Protein AF-A0A8T6IRX0-F1 (afdb_monomer_lite)

Structure (mmCIF, N/CA/C/O backbone):
data_AF-A0A8T6IRX0-F1
#
_entry.id   AF-A0A8T6IRX0-F1
#
loop_
_atom_site.group_PDB
_atom_site.id
_atom_site.type_symbol
_atom_site.label_atom_id
_atom_site.label_alt_id
_atom_site.label_comp_id
_atom_site.label_asym_id
_atom_site.label_entity_id
_atom_site.label_seq_id
_atom_site.pdbx_PDB_ins_code
_atom_site.Cartn_x
_atom_site.Cartn_y
_atom_site.Cartn_z
_atom_site.occupancy
_atom_site.B_iso_or_equiv
_atom_site.auth_seq_id
_atom_site.auth_comp_id
_atom_site.auth_asym_id
_atom_site.auth_atom_id
_atom_site.pdbx_PDB_model_num
ATOM 1 N N . MET A 1 1 ? -17.047 0.964 21.265 1.00 57.09 1 MET A N 1
ATOM 2 C CA . MET A 1 1 ? -16.091 1.357 20.211 1.00 57.09 1 MET A CA 1
ATOM 3 C C . MET A 1 1 ? -14.755 0.777 20.632 1.00 57.09 1 MET A C 1
ATOM 5 O O . MET A 1 1 ? -14.315 1.088 21.731 1.00 57.09 1 MET A O 1
ATOM 9 N N . MET A 1 2 ? -14.219 -0.187 19.883 1.00 65.25 2 MET A N 1
ATOM 10 C CA . MET A 1 2 ? -12.923 -0.787 20.212 1.00 65.25 2 MET A CA 1
ATOM 11 C C . MET A 1 2 ? -11.870 0.224 19.775 1.00 65.25 2 MET A C 1
ATOM 13 O O . MET A 1 2 ? -11.817 0.543 18.595 1.00 65.25 2 MET A O 1
ATOM 17 N N . ASN A 1 3 ? -11.121 0.780 20.723 1.00 81.19 3 ASN A N 1
ATOM 18 C CA . ASN A 1 3 ? -10.011 1.669 20.415 1.00 81.19 3 ASN A CA 1
ATOM 19 C C . ASN A 1 3 ? -8.760 0.803 20.463 1.00 81.19 3 ASN A C 1
ATOM 21 O O . ASN A 1 3 ? -8.328 0.403 21.544 1.00 81.19 3 ASN A O 1
ATOM 25 N N . LEU A 1 4 ? -8.270 0.389 19.297 1.00 92.62 4 LEU A N 1
ATOM 26 C CA . LEU A 1 4 ? -7.078 -0.440 19.226 1.00 92.62 4 LEU A CA 1
ATOM 27 C C . LEU A 1 4 ? -5.844 0.446 19.392 1.00 92.62 4 LEU A C 1
ATOM 29 O O . LEU A 1 4 ? -5.643 1.386 18.621 1.00 92.62 4 LEU A O 1
ATOM 33 N N . HIS A 1 5 ? -5.019 0.111 20.377 1.00 95.31 5 HIS A N 1
ATOM 34 C CA . HIS A 1 5 ? -3.728 0.741 20.604 1.00 95.31 5 HIS A CA 1
ATOM 35 C C . HIS A 1 5 ? -2.606 -0.265 20.349 1.00 95.31 5 HIS A C 1
ATOM 37 O O . HIS A 1 5 ? -2.762 -1.469 20.575 1.00 95.31 5 HIS A O 1
ATOM 43 N N . ASP A 1 6 ? -1.476 0.224 19.848 1.00 95.50 6 ASP A N 1
ATOM 44 C CA . ASP A 1 6 ? -0.253 -0.573 19.806 1.00 95.50 6 ASP A CA 1
ATOM 45 C C . ASP A 1 6 ? 0.472 -0.584 21.166 1.00 95.50 6 ASP A C 1
ATOM 47 O O . ASP A 1 6 ? 0.016 0.002 22.142 1.00 95.50 6 ASP A O 1
ATOM 51 N N . LYS A 1 7 ? 1.634 -1.245 21.249 1.00 97.56 7 LYS A N 1
ATOM 52 C CA . LYS A 1 7 ? 2.415 -1.362 22.499 1.00 97.56 7 LYS A CA 1
ATOM 53 C C . LYS A 1 7 ? 2.967 -0.034 23.039 1.00 97.56 7 LYS A C 1
ATOM 55 O O . LYS A 1 7 ? 3.471 -0.010 24.156 1.00 97.56 7 LYS A O 1
ATOM 60 N N . TYR A 1 8 ? 2.930 1.029 22.240 1.00 97.25 8 TYR A N 1
ATOM 61 C CA . TYR A 1 8 ? 3.324 2.383 22.629 1.00 97.25 8 TYR A CA 1
ATOM 62 C C . TYR A 1 8 ? 2.097 3.281 22.845 1.00 97.25 8 TYR A C 1
ATOM 64 O O . TYR A 1 8 ? 2.232 4.503 22.847 1.00 97.25 8 TYR A O 1
ATOM 72 N N . GLU A 1 9 ? 0.908 2.688 23.001 1.00 95.88 9 GLU A N 1
ATOM 73 C CA . GLU A 1 9 ? -0.362 3.377 23.239 1.00 95.88 9 GLU A CA 1
ATOM 74 C C . GLU A 1 9 ? -0.799 4.316 22.101 1.00 95.88 9 GLU A C 1
ATOM 76 O O . GLU A 1 9 ? -1.627 5.210 22.299 1.00 95.88 9 GLU A O 1
ATOM 81 N N . ARG A 1 10 ? -0.303 4.114 20.873 1.00 95.44 10 ARG A N 1
ATOM 82 C CA . ARG A 1 10 ? -0.739 4.906 19.711 1.00 95.44 10 ARG A CA 1
ATOM 83 C C . ARG A 1 10 ? -2.046 4.338 19.153 1.00 95.44 10 ARG A C 1
ATOM 85 O O . ARG A 1 10 ? -2.103 3.128 18.919 1.00 95.44 10 ARG A O 1
ATOM 92 N N . PRO A 1 11 ? -3.074 5.169 18.903 1.00 94.69 11 PRO A N 1
ATOM 93 C CA . PRO A 1 11 ? -4.332 4.688 18.356 1.00 94.69 11 PRO A CA 1
ATOM 94 C C . PRO A 1 11 ? -4.181 4.326 16.876 1.00 94.69 11 PRO A C 1
ATOM 96 O O . PRO A 1 11 ? -3.486 5.009 16.116 1.00 94.69 11 PRO A O 1
ATOM 99 N N . LEU A 1 12 ? -4.888 3.284 16.451 1.00 94.38 12 LEU A N 1
ATOM 100 C CA . LEU A 1 12 ? -5.138 3.044 15.035 1.00 94.38 12 LEU A CA 1
ATOM 101 C C . LEU A 1 12 ? -5.974 4.206 14.473 1.00 94.38 12 LEU A C 1
ATOM 103 O O . LEU A 1 12 ? -7.026 4.503 15.021 1.00 94.38 12 LEU A O 1
ATOM 107 N N . ARG A 1 13 ? -5.502 4.854 13.400 1.00 92.19 13 ARG A N 1
ATOM 108 C CA . ARG A 1 13 ? -6.169 6.023 12.794 1.00 92.19 13 ARG A CA 1
ATOM 109 C C . ARG A 1 13 ? -6.185 6.012 11.272 1.00 92.19 13 ARG A C 1
ATOM 111 O O . ARG A 1 13 ? -7.160 6.414 10.665 1.00 92.19 13 ARG A O 1
ATOM 118 N N . ASP A 1 14 ? -5.097 5.578 10.649 1.00 94.62 14 ASP A N 1
ATOM 119 C CA . ASP A 1 14 ? -4.940 5.672 9.202 1.00 94.62 14 ASP A CA 1
ATOM 120 C C . ASP A 1 14 ? -4.758 4.282 8.592 1.00 94.62 14 ASP A C 1
ATOM 122 O O . ASP A 1 14 ? -3.901 3.501 9.015 1.00 94.62 14 ASP A O 1
ATOM 126 N N . LEU A 1 15 ? -5.540 3.986 7.551 1.00 95.50 15 LEU A N 1
ATOM 127 C CA . LEU A 1 15 ? -5.384 2.788 6.732 1.00 95.50 15 LEU A CA 1
ATOM 128 C C . LEU A 1 15 ? -4.844 3.166 5.349 1.00 95.50 15 LEU A C 1
ATOM 130 O O . LEU A 1 15 ? -5.569 3.679 4.498 1.00 95.50 15 LEU A O 1
ATOM 134 N N . ARG A 1 16 ? -3.572 2.851 5.091 1.00 97.19 16 ARG A N 1
ATOM 135 C CA . ARG A 1 16 ? -2.972 2.981 3.758 1.00 97.19 16 ARG A CA 1
ATOM 136 C C . ARG A 1 16 ? -3.200 1.706 2.951 1.00 97.19 16 ARG A C 1
ATOM 138 O O . ARG A 1 16 ? -2.697 0.644 3.307 1.00 97.19 16 ARG A O 1
ATOM 145 N N . ILE A 1 17 ? -3.889 1.829 1.822 1.00 97.25 17 ILE A N 1
ATOM 146 C CA . ILE A 1 17 ? -4.152 0.714 0.907 1.00 97.25 17 ILE A CA 1
ATOM 147 C C . ILE A 1 17 ? -3.221 0.849 -0.299 1.00 97.25 17 ILE A C 1
ATOM 149 O O . ILE A 1 17 ? -3.360 1.777 -1.093 1.00 97.25 17 ILE A O 1
ATOM 153 N N . SER A 1 18 ? -2.265 -0.071 -0.439 1.00 97.38 18 SER A N 1
ATOM 154 C CA . SER A 1 18 ? -1.474 -0.184 -1.668 1.00 97.38 18 SER A CA 1
ATOM 155 C C . SER A 1 18 ? -2.264 -0.987 -2.696 1.00 97.38 18 SER A C 1
ATOM 157 O O . SER A 1 18 ? -2.572 -2.152 -2.461 1.00 97.38 18 SER A O 1
ATOM 159 N N . VAL A 1 19 ? -2.625 -0.360 -3.815 1.00 97.38 19 VAL A N 1
ATOM 160 C CA . VAL A 1 19 ? -3.523 -0.964 -4.819 1.00 97.38 19 VAL A CA 1
ATOM 161 C C . VAL A 1 19 ? -2.784 -1.725 -5.921 1.00 97.38 19 VAL A C 1
ATOM 163 O O . VAL A 1 19 ? -3.376 -2.556 -6.603 1.00 97.38 19 VAL A O 1
ATOM 166 N N . THR A 1 20 ? -1.501 -1.428 -6.124 1.00 97.00 20 THR A N 1
ATOM 167 C CA . THR A 1 20 ? -0.659 -2.025 -7.166 1.00 97.00 20 THR A CA 1
ATOM 168 C C . THR A 1 20 ? 0.810 -1.874 -6.789 1.00 97.00 20 THR A C 1
ATOM 170 O O . THR A 1 20 ? 1.190 -0.923 -6.108 1.00 97.00 20 THR A O 1
ATOM 173 N N . ASP A 1 21 ? 1.633 -2.799 -7.259 1.00 96.94 21 ASP A N 1
ATOM 174 C CA . ASP A 1 21 ? 3.095 -2.754 -7.193 1.00 96.94 21 ASP A CA 1
ATOM 175 C C . ASP A 1 21 ? 3.730 -2.161 -8.468 1.00 96.94 21 ASP A C 1
ATOM 177 O O . ASP A 1 21 ? 4.932 -1.906 -8.516 1.00 96.94 21 ASP A O 1
ATOM 181 N N . ARG A 1 22 ? 2.925 -1.907 -9.509 1.00 96.50 22 ARG A N 1
ATOM 182 C CA . ARG A 1 22 ? 3.371 -1.280 -10.763 1.00 96.50 22 ARG A CA 1
ATOM 183 C C . ARG A 1 22 ? 3.430 0.244 -10.653 1.00 96.50 22 ARG A C 1
ATOM 185 O O . ARG A 1 22 ? 2.484 0.873 -10.186 1.00 96.50 22 ARG A O 1
ATOM 192 N N . CYS A 1 23 ? 4.490 0.833 -11.206 1.00 96.81 23 CYS A N 1
ATOM 193 C CA . CYS A 1 23 ? 4.670 2.279 -11.347 1.00 96.81 23 CYS A CA 1
ATOM 194 C C . CYS A 1 23 ? 5.155 2.625 -12.761 1.00 96.81 23 CYS A C 1
ATOM 196 O O . CYS A 1 23 ? 5.918 1.865 -13.367 1.00 96.81 23 CYS A O 1
ATOM 198 N N . ASN A 1 24 ? 4.735 3.780 -13.277 1.00 96.62 24 ASN A N 1
ATOM 199 C CA . ASN A 1 24 ? 5.185 4.326 -14.560 1.00 96.62 24 ASN A CA 1
ATOM 200 C C . ASN A 1 24 ? 6.523 5.082 -14.463 1.00 96.62 24 ASN A C 1
ATOM 202 O O . ASN A 1 24 ? 7.085 5.442 -15.492 1.00 96.62 24 ASN A O 1
ATOM 206 N N . PHE A 1 25 ? 7.049 5.295 -13.254 1.00 97.44 25 PHE A N 1
ATOM 207 C CA . PHE A 1 25 ? 8.361 5.898 -13.017 1.00 97.44 25 PHE A CA 1
ATOM 208 C C . PHE A 1 25 ? 9.390 4.880 -12.525 1.00 97.44 25 PHE A C 1
ATOM 210 O O . PHE A 1 25 ? 9.060 3.787 -12.058 1.00 97.44 25 PHE A O 1
ATOM 217 N N . ARG A 1 26 ? 10.663 5.272 -12.624 1.00 96.94 26 ARG A N 1
ATOM 218 C CA . ARG A 1 26 ? 11.822 4.555 -12.081 1.00 96.94 26 ARG A CA 1
ATOM 219 C C . ARG A 1 26 ? 12.675 5.491 -11.237 1.00 96.94 26 ARG A C 1
ATOM 221 O O . ARG A 1 26 ? 13.804 5.823 -11.580 1.00 96.94 26 ARG A O 1
ATOM 228 N N . CYS A 1 27 ? 12.081 5.995 -10.158 1.00 98.12 27 CYS A N 1
ATOM 229 C CA . CYS A 1 27 ? 12.770 6.899 -9.246 1.00 98.12 27 CYS A CA 1
ATOM 230 C C . CYS A 1 27 ? 13.964 6.164 -8.605 1.00 98.12 27 CYS A C 1
ATOM 232 O O . CYS A 1 27 ? 13.725 5.123 -7.984 1.00 98.12 27 CYS A O 1
ATOM 234 N N . PRO A 1 28 ? 15.204 6.691 -8.666 1.00 97.44 28 PRO A N 1
ATOM 235 C CA . PRO A 1 28 ? 16.398 5.980 -8.190 1.00 97.44 28 PRO A CA 1
ATOM 236 C C . PRO A 1 28 ? 16.338 5.539 -6.720 1.00 97.44 28 PRO A C 1
ATOM 238 O O . PRO A 1 28 ? 16.900 4.516 -6.353 1.00 97.44 28 PRO A O 1
ATOM 241 N N . TYR A 1 29 ? 15.615 6.286 -5.881 1.00 97.31 29 TYR A N 1
ATOM 242 C CA . TYR A 1 29 ? 15.470 6.012 -4.447 1.00 97.31 29 TYR A CA 1
ATOM 243 C C . TYR A 1 29 ? 14.281 5.099 -4.092 1.00 97.31 29 TYR A C 1
ATOM 245 O O . TYR A 1 29 ? 14.074 4.803 -2.918 1.00 97.31 29 TYR A O 1
ATOM 253 N N . CYS A 1 30 ? 13.454 4.702 -5.065 1.00 97.81 30 CYS A N 1
ATOM 254 C CA . CYS A 1 30 ? 12.228 3.935 -4.814 1.00 97.81 30 CYS A CA 1
ATOM 255 C C . CYS A 1 30 ?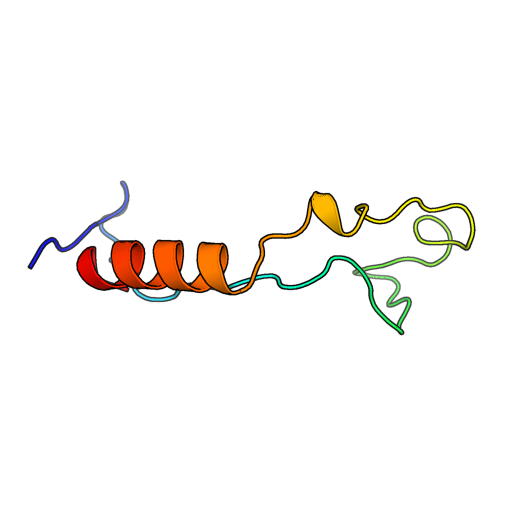 12.125 2.706 -5.718 1.00 97.81 30 CYS A C 1
ATOM 257 O O . CYS A 1 30 ? 12.035 1.587 -5.223 1.00 97.81 30 CYS A O 1
ATOM 259 N N . MET A 1 31 ? 12.174 2.909 -7.035 1.00 97.75 31 MET A N 1
ATOM 260 C CA . MET A 1 31 ? 12.135 1.843 -8.037 1.00 97.75 31 MET A CA 1
ATOM 261 C C . MET A 1 31 ? 13.301 2.016 -9.018 1.00 97.75 31 MET A C 1
ATOM 263 O O . MET A 1 31 ? 13.070 2.428 -10.158 1.00 97.75 31 MET A O 1
ATOM 267 N N . PRO A 1 32 ? 14.550 1.757 -8.584 1.00 97.56 32 PRO A N 1
ATOM 268 C CA . PRO A 1 32 ? 15.731 1.885 -9.436 1.00 97.56 32 PRO A CA 1
ATOM 269 C C . PRO A 1 32 ? 15.614 0.999 -10.681 1.00 97.56 32 PRO A C 1
ATOM 271 O O . PRO A 1 32 ? 15.168 -0.152 -10.603 1.00 97.56 32 PRO A O 1
ATOM 274 N N . ALA A 1 33 ? 15.985 1.544 -11.840 1.00 96.94 33 ALA A N 1
ATOM 275 C CA . ALA A 1 33 ? 15.773 0.898 -13.135 1.00 96.94 33 ALA A CA 1
ATOM 276 C C . ALA A 1 33 ? 16.603 -0.383 -13.297 1.00 96.94 33 ALA A C 1
ATOM 278 O O . ALA A 1 33 ? 16.179 -1.298 -13.995 1.00 96.94 33 ALA A O 1
ATOM 279 N N . GLU A 1 34 ? 17.740 -0.480 -12.611 1.00 96.81 34 GLU A N 1
ATOM 280 C CA . GLU A 1 34 ? 18.623 -1.646 -12.603 1.00 96.81 34 GLU A CA 1
ATOM 281 C C . GLU A 1 34 ? 17.925 -2.863 -11.978 1.00 96.81 34 GLU A C 1
ATOM 283 O O . GLU A 1 34 ? 18.121 -3.992 -12.429 1.00 96.81 34 GLU A O 1
ATOM 288 N N . VAL A 1 35 ? 17.058 -2.626 -10.985 1.00 96.94 35 VAL A N 1
ATOM 289 C CA . VAL A 1 35 ? 16.289 -3.661 -10.276 1.00 96.94 35 VAL A CA 1
ATOM 290 C C . VAL A 1 35 ? 14.930 -3.889 -10.939 1.00 96.94 35 VAL A C 1
ATOM 292 O O . VAL A 1 35 ? 14.578 -5.022 -11.259 1.00 96.94 35 VAL A O 1
ATOM 295 N N . PHE A 1 36 ? 14.170 -2.819 -11.187 1.00 96.94 36 PHE A N 1
ATOM 296 C CA . PHE A 1 36 ? 12.803 -2.871 -11.722 1.00 96.94 36 PHE A CA 1
ATOM 297 C C . PHE A 1 36 ? 12.778 -2.724 -13.252 1.00 96.94 36 PHE A C 1
ATOM 299 O O . PHE A 1 36 ? 11.989 -1.955 -13.812 1.00 96.94 36 PHE A O 1
ATOM 306 N N . ASN A 1 37 ? 13.669 -3.441 -13.933 1.00 93.75 37 ASN A N 1
ATOM 307 C CA . ASN A 1 37 ? 13.761 -3.460 -15.393 1.00 93.75 37 ASN A CA 1
ATOM 308 C C . ASN A 1 37 ? 12.644 -4.313 -16.033 1.00 93.75 37 ASN A C 1
ATOM 310 O O . ASN A 1 37 ? 11.744 -4.817 -15.364 1.00 93.75 37 ASN A O 1
ATOM 314 N N . GLU A 1 38 ? 12.708 -4.491 -17.351 1.00 92.31 38 GLU A N 1
ATOM 315 C CA . GLU A 1 38 ? 11.729 -5.244 -18.151 1.00 92.31 38 GLU A CA 1
ATOM 316 C C . GLU A 1 38 ? 11.584 -6.721 -17.749 1.00 92.31 38 GLU A C 1
ATOM 318 O O . GLU A 1 38 ? 10.564 -7.344 -18.038 1.00 92.31 38 GLU A O 1
ATOM 323 N N . ARG A 1 39 ? 12.587 -7.290 -17.070 1.00 94.94 39 ARG A N 1
ATOM 324 C CA . ARG 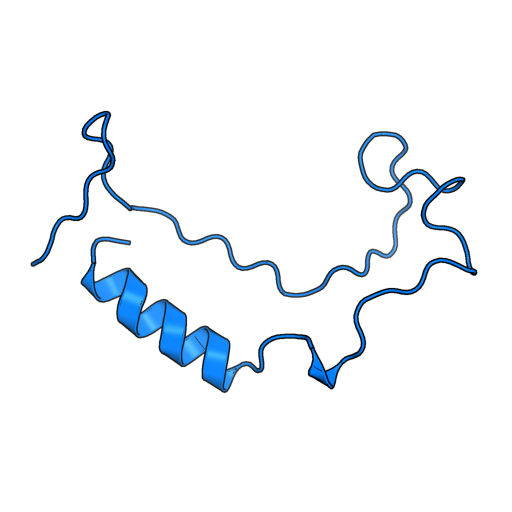A 1 39 ? 12.566 -8.678 -16.587 1.00 94.94 39 ARG A CA 1
ATOM 325 C C . ARG A 1 39 ? 11.963 -8.805 -15.192 1.00 94.94 39 ARG A C 1
ATOM 327 O O . ARG A 1 39 ? 11.753 -9.926 -14.730 1.00 94.94 39 ARG A O 1
ATOM 334 N N . TYR A 1 40 ? 11.703 -7.687 -14.511 1.00 96.44 40 TYR A N 1
ATOM 335 C CA . TYR A 1 40 ? 11.115 -7.706 -13.181 1.00 96.44 40 TYR A CA 1
ATOM 336 C C . TYR A 1 40 ? 9.674 -8.221 -13.240 1.00 96.44 40 TYR A C 1
ATOM 338 O O . TYR A 1 40 ? 8.820 -7.682 -13.947 1.00 96.44 40 TYR A O 1
ATOM 346 N N . GLN A 1 41 ? 9.394 -9.269 -12.469 1.00 96.94 41 GLN A N 1
ATOM 347 C CA . GLN A 1 41 ? 8.073 -9.880 -12.408 1.00 96.94 41 GLN A CA 1
ATOM 348 C C . GLN A 1 41 ? 7.244 -9.226 -11.303 1.00 96.94 41 GLN A C 1
ATOM 350 O O . GLN A 1 41 ? 7.374 -9.556 -10.127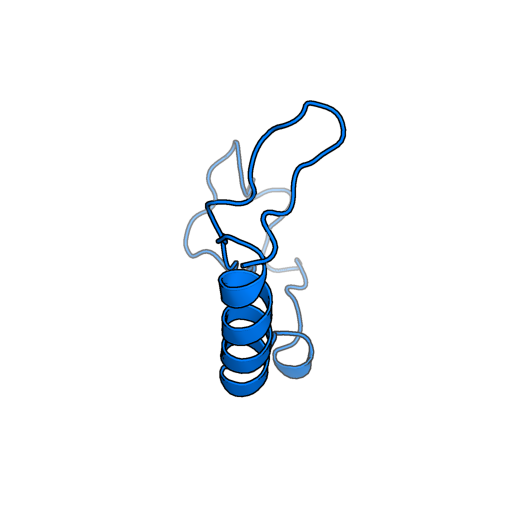 1.00 96.94 41 GLN A O 1
ATOM 355 N N . PHE A 1 42 ? 6.376 -8.299 -11.700 1.00 97.00 42 PHE A N 1
ATOM 356 C CA . PHE A 1 42 ? 5.341 -7.752 -10.822 1.00 97.00 42 PHE A CA 1
ATOM 357 C C . PHE A 1 42 ? 4.300 -8.812 -10.459 1.00 97.00 42 PHE A C 1
ATOM 359 O O . PHE A 1 42 ? 4.119 -9.801 -11.178 1.00 97.00 42 PHE A O 1
ATOM 366 N N . LEU A 1 43 ? 3.552 -8.559 -9.387 1.00 96.44 43 LEU A N 1
ATOM 367 C CA . LEU A 1 43 ? 2.484 -9.429 -8.929 1.00 96.44 43 LEU A CA 1
ATOM 368 C C . LEU A 1 43 ? 1.498 -9.743 -10.072 1.00 96.44 43 LEU A C 1
ATOM 370 O O . LEU A 1 43 ? 0.996 -8.837 -10.770 1.00 96.44 43 LEU A O 1
ATOM 374 N N . PRO A 1 44 ? 1.184 -11.037 -10.273 1.00 96.50 44 PRO A N 1
ATOM 375 C CA . PRO A 1 44 ? 0.079 -11.444 -11.122 1.00 96.50 44 PRO A CA 1
ATOM 376 C C . PRO A 1 44 ? -1.228 -10.829 -10.619 1.00 96.50 44 PRO A C 1
ATOM 378 O O . PRO A 1 44 ? -1.471 -10.754 -9.417 1.00 96.50 44 PRO A O 1
ATOM 381 N N . LYS A 1 4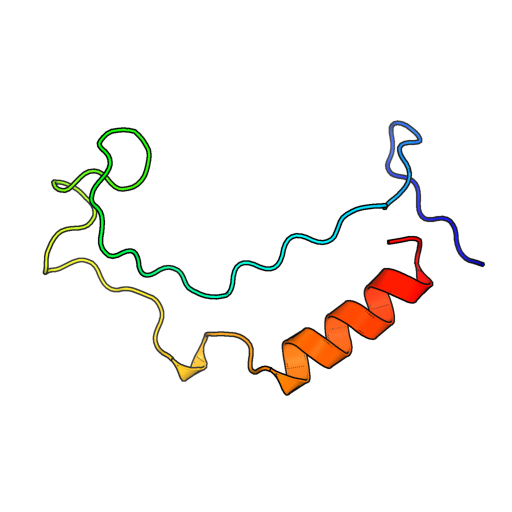5 ? -2.110 -10.431 -11.542 1.00 94.50 45 LYS A N 1
ATOM 382 C CA . LYS A 1 45 ? -3.404 -9.810 -11.206 1.00 94.50 45 LYS A CA 1
ATOM 383 C C . LYS A 1 45 ? -4.238 -10.611 -10.185 1.00 94.50 45 LYS A C 1
ATOM 385 O O . LYS A 1 45 ? -4.802 -9.967 -9.308 1.00 94.50 45 LYS A O 1
ATOM 390 N N . PRO A 1 46 ? -4.302 -11.958 -10.232 1.00 96.75 46 PRO A N 1
ATOM 391 C CA . PRO A 1 46 ? -5.050 -12.738 -9.240 1.00 96.75 46 PRO A CA 1
ATOM 392 C C . PRO A 1 46 ? -4.498 -12.660 -7.811 1.00 96.75 46 PRO A C 1
ATOM 394 O O . PRO A 1 46 ? -5.188 -13.053 -6.881 1.00 96.75 46 PRO A O 1
ATOM 397 N N . HIS A 1 47 ? -3.259 -12.194 -7.631 1.00 97.19 47 HIS A N 1
ATOM 398 C CA . HIS A 1 47 ? -2.637 -12.040 -6.313 1.00 97.19 47 HIS A CA 1
ATOM 399 C C . HIS A 1 47 ? -2.838 -10.634 -5.730 1.00 97.19 47 HIS A C 1
ATOM 401 O O . HIS A 1 47 ? -2.444 -10.381 -4.594 1.00 97.19 47 HIS A O 1
ATOM 407 N N . LEU A 1 48 ? -3.432 -9.709 -6.492 1.00 98.06 48 LEU A N 1
ATOM 408 C CA . LEU A 1 48 ? -3.867 -8.419 -5.968 1.00 98.06 48 LEU A CA 1
ATOM 409 C C . LEU A 1 48 ? -5.236 -8.577 -5.314 1.00 98.06 48 LEU A C 1
ATOM 411 O O . LEU A 1 48 ? -6.101 -9.282 -5.832 1.00 98.06 48 LEU A O 1
ATOM 415 N N . LEU A 1 49 ? -5.447 -7.860 -4.210 1.00 98.25 49 LEU A N 1
ATOM 416 C CA . LEU A 1 49 ? -6.758 -7.800 -3.580 1.00 98.25 49 LEU A CA 1
ATOM 417 C C . LEU A 1 49 ? -7.785 -7.226 -4.556 1.00 98.25 49 LEU A C 1
ATOM 419 O O . LEU A 1 49 ? -7.589 -6.174 -5.172 1.00 98.25 49 LEU A O 1
ATOM 423 N N . THR A 1 50 ? -8.919 -7.902 -4.648 1.00 98.25 50 THR A N 1
ATOM 424 C CA . THR A 1 50 ? -10.094 -7.387 -5.341 1.00 98.25 50 THR A CA 1
ATOM 425 C C . THR A 1 50 ? -10.689 -6.206 -4.574 1.00 98.25 50 THR A C 1
ATOM 427 O O . THR A 1 50 ? -10.531 -6.068 -3.358 1.00 98.25 50 THR A O 1
ATOM 430 N N . PHE A 1 51 ? -11.468 -5.364 -5.254 1.00 98.12 51 PHE A N 1
ATOM 431 C CA . PHE A 1 51 ? -12.182 -4.272 -4.583 1.00 98.12 51 PHE A CA 1
ATOM 432 C C . PHE A 1 51 ? -13.155 -4.762 -3.501 1.00 98.12 51 PHE A C 1
ATOM 434 O O . PHE A 1 51 ? -13.361 -4.070 -2.502 1.00 98.12 51 PHE A O 1
ATOM 441 N N . ALA A 1 52 ? -13.726 -5.958 -3.667 1.00 98.44 52 ALA A N 1
ATOM 442 C CA . ALA A 1 52 ? -14.592 -6.572 -2.667 1.00 98.44 52 ALA A CA 1
ATOM 443 C C . ALA A 1 52 ? -13.811 -6.929 -1.392 1.00 98.44 52 ALA A C 1
ATOM 445 O O . ALA A 1 52 ? -14.265 -6.629 -0.286 1.00 98.44 52 ALA A O 1
ATOM 446 N N . GLU A 1 53 ? -12.616 -7.503 -1.536 1.00 98.44 53 GLU A N 1
ATOM 447 C CA . GLU A 1 53 ? -11.738 -7.820 -0.406 1.00 98.44 53 GLU A CA 1
ATOM 448 C C . GLU A 1 53 ? -11.226 -6.559 0.286 1.00 98.44 53 GLU A C 1
ATOM 450 O O . GLU A 1 53 ? -11.300 -6.478 1.513 1.00 98.44 53 GLU A O 1
ATOM 455 N N . ILE A 1 54 ? -10.797 -5.551 -0.482 1.00 98.50 54 ILE A N 1
ATOM 456 C CA . ILE A 1 54 ? -10.394 -4.244 0.056 1.00 98.50 54 ILE A CA 1
ATOM 457 C C . ILE A 1 54 ? -11.539 -3.651 0.883 1.00 98.50 54 ILE A C 1
ATOM 459 O O . ILE A 1 54 ? -11.358 -3.338 2.056 1.00 98.50 54 ILE A O 1
ATOM 463 N N . THR A 1 55 ? -12.747 -3.586 0.317 1.00 98.31 55 THR A N 1
ATOM 464 C CA . THR A 1 55 ? -13.930 -3.046 1.007 1.00 98.31 55 THR A CA 1
ATOM 465 C C . THR A 1 55 ? -14.256 -3.827 2.281 1.00 98.31 55 THR A C 1
ATOM 467 O O . THR A 1 55 ? -14.593 -3.231 3.310 1.00 98.31 55 THR A O 1
ATOM 470 N N . ARG A 1 56 ? -14.156 -5.162 2.237 1.00 98.38 56 ARG A N 1
ATOM 471 C CA . ARG A 1 56 ? -14.376 -6.023 3.406 1.00 98.38 56 ARG A CA 1
ATOM 472 C C . ARG A 1 56 ? -13.389 -5.689 4.522 1.00 98.38 56 ARG A C 1
ATOM 474 O O . ARG A 1 56 ? -13.817 -5.496 5.659 1.00 98.38 56 ARG A O 1
ATOM 481 N N . LEU A 1 57 ? -12.100 -5.600 4.198 1.00 97.50 57 LEU A N 1
ATOM 482 C CA . LEU A 1 57 ? -11.045 -5.297 5.164 1.00 97.50 57 LEU A CA 1
ATOM 483 C C . LEU A 1 57 ? -11.195 -3.886 5.734 1.00 97.50 57 LEU A C 1
ATOM 485 O O . LEU A 1 57 ? -11.191 -3.732 6.952 1.00 97.50 57 LEU A O 1
ATOM 489 N N . THR A 1 58 ? -11.430 -2.875 4.894 1.00 97.31 58 THR A N 1
ATOM 490 C CA . THR A 1 58 ? -11.638 -1.492 5.348 1.00 97.31 58 THR A CA 1
ATOM 491 C C . THR A 1 58 ? -12.794 -1.393 6.343 1.00 97.31 58 THR A C 1
ATOM 493 O O . THR A 1 58 ? -12.636 -0.788 7.399 1.00 97.31 58 THR A O 1
ATOM 496 N N . ARG A 1 59 ? -13.935 -2.048 6.079 1.00 96.62 59 ARG A N 1
ATOM 497 C CA . ARG A 1 59 ? -15.083 -2.051 7.010 1.00 96.62 59 ARG A CA 1
ATOM 498 C C . ARG A 1 59 ? -14.761 -2.677 8.364 1.00 96.62 59 ARG A C 1
ATOM 500 O O . ARG A 1 59 ? -15.319 -2.250 9.370 1.00 96.62 59 ARG A O 1
ATOM 507 N N . ILE A 1 60 ? -13.917 -3.705 8.387 1.00 95.44 60 ILE A N 1
ATOM 508 C CA . ILE A 1 60 ? -13.471 -4.334 9.633 1.00 95.44 60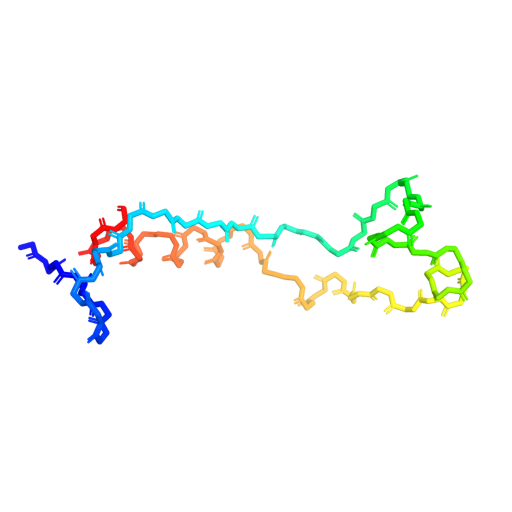 ILE A CA 1
ATOM 509 C C . ILE A 1 60 ? -12.539 -3.376 10.382 1.00 95.44 60 ILE A C 1
ATOM 511 O O . ILE A 1 60 ? -12.760 -3.126 11.560 1.00 95.44 60 ILE A O 1
ATOM 515 N N . ILE A 1 61 ? -11.550 -2.802 9.694 1.00 95.00 61 ILE A N 1
ATOM 5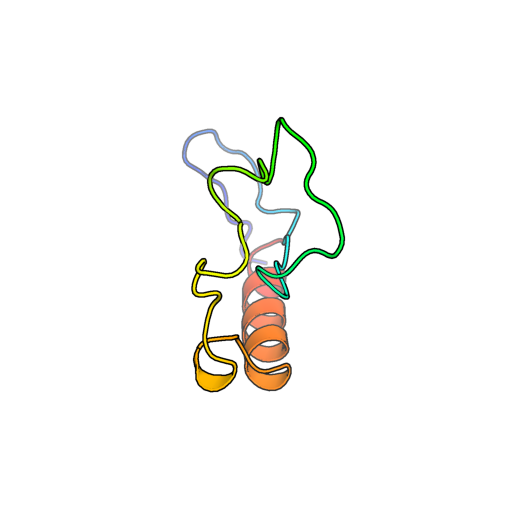16 C CA . ILE A 1 61 ? -10.502 -1.961 10.292 1.00 95.00 61 ILE A CA 1
ATOM 517 C C . ILE A 1 61 ? -11.071 -0.644 10.845 1.00 95.00 61 ILE A C 1
ATOM 519 O O . ILE A 1 61 ? -10.716 -0.257 11.954 1.00 95.00 61 ILE A O 1
ATOM 523 N N . VAL A 1 62 ? -12.026 -0.013 10.154 1.00 94.12 62 VAL A N 1
ATOM 524 C CA . VAL A 1 62 ? -12.715 1.202 10.644 1.00 94.12 62 VAL A CA 1
ATOM 525 C C . VAL A 1 62 ? -13.457 0.946 11.963 1.00 94.12 62 VAL A C 1
ATOM 527 O O . VAL A 1 62 ? -13.502 1.789 12.853 1.00 94.12 62 VAL A O 1
ATOM 530 N N . ARG A 1 63 ? -14.003 -0.261 12.165 1.00 93.25 63 ARG A N 1
ATOM 531 C CA . ARG A 1 63 ? -14.659 -0.618 13.440 1.00 93.25 63 ARG A CA 1
ATOM 532 C C . ARG A 1 63 ? -13.675 -0.765 14.608 1.00 93.25 63 ARG A C 1
ATOM 534 O O . ARG A 1 63 ? -14.124 -0.787 15.754 1.00 93.25 63 ARG A O 1
ATOM 541 N N . LEU A 1 64 ? -12.376 -0.887 14.321 1.00 92.56 64 LEU A N 1
ATOM 542 C CA . LEU A 1 64 ? -11.294 -1.021 15.301 1.00 92.56 64 LEU A CA 1
ATOM 543 C C . LEU A 1 64 ? -10.621 0.318 15.658 1.00 92.56 64 LEU A C 1
ATOM 545 O O . LEU A 1 64 ? -9.727 0.320 16.504 1.00 92.56 64 LEU A O 1
ATOM 549 N N . GLY A 1 65 ? -11.023 1.429 15.028 1.00 84.56 65 GLY A N 1
ATOM 550 C CA . GLY A 1 65 ? -10.560 2.777 15.381 1.00 84.56 65 GLY A CA 1
ATOM 551 C C . GLY A 1 65 ? -9.985 3.611 14.234 1.00 84.56 65 GLY A C 1
ATOM 552 O O . GLY A 1 65 ? -9.813 4.809 14.431 1.00 84.56 65 GLY A O 1
ATOM 553 N N . ALA A 1 66 ? -9.724 3.013 13.062 1.00 75.31 66 ALA A N 1
ATOM 554 C CA . ALA A 1 66 ? -9.308 3.760 11.867 1.00 75.31 66 ALA A CA 1
ATOM 555 C C . ALA A 1 66 ? -10.411 4.686 11.328 1.00 75.31 66 ALA A C 1
ATOM 557 O O . ALA A 1 66 ? -11.599 4.292 11.402 1.00 75.31 66 ALA A O 1
#

Foldseek 3Di:
DAFDADPVRDTDADDDDDQFPDDPDQDCVPRPCVANDPPDDTDDPVPGDDPVRVVVVVVVSVVNPD

Radius of gyration: 16.71 Å; chains: 1; bounding box: 35×20×41 Å

Sequence (66 aa):
MMNLHDKYERPLRDLRISVTDRCNFRCPYCMPAEVFNERYQFLPKPHLLTFAEITRLTRIIVRLGA

Secondary structure (DSSP, 8-state):
----B-TT-PBP--------S--S---TTTS-TTTSSTT--PPPGGGSPPHHHHHHHHHHHHTTT-

pLDDT: mean 94.62, std 7.06, range [57.09, 98.5]